Protein AF-A0A444UQD0-F1 (afdb_monomer_lite)

Radius of gyration: 14.03 Å; chains: 1; bounding box: 42×26×32 Å

pLDDT: mean 78.82, std 11.63, range [54.88, 96.0]

Sequence (62 aa):
DTANTLLYLSDSLNSVREEGIKQDLPDNPEGFEPVLSVPGSEGFTLGKHYWEVEVGTWLITT

Secondary structure (DSSP, 8-state):
--S-TTEEE-TTSS-EEE-SS-------TT--TTS-----S---SSS--------PPP----

Structure (mmCIF, N/CA/C/O backbone):
data_AF-A0A444UQD0-F1
#
_entry.id   AF-A0A444UQD0-F1
#
loop_
_atom_site.group_PDB
_atom_site.id
_atom_site.type_symbol
_atom_site.label_atom_id
_atom_site.label_alt_id
_atom_site.label_comp_id
_atom_site.label_asym_id
_atom_site.label_entity_id
_atom_site.label_seq_id
_atom_site.pdbx_PDB_ins_code
_atom_site.Cartn_x
_atom_site.Cartn_y
_atom_site.Cartn_z
_atom_site.occupancy
_atom_site.B_iso_or_equiv
_atom_site.auth_seq_id
_atom_site.auth_comp_id
_atom_site.auth_asym_id
_atom_site.auth_atom_id
_atom_site.pdbx_PDB_model_num
ATOM 1 N N . ASP A 1 1 ? -7.752 6.668 -8.985 1.00 57.66 1 ASP A N 1
ATOM 2 C CA . ASP A 1 1 ? -7.167 7.747 -9.797 1.00 57.66 1 ASP A CA 1
ATOM 3 C C . ASP A 1 1 ? -6.579 8.806 -8.865 1.00 57.66 1 ASP A C 1
ATOM 5 O O . ASP A 1 1 ? -7.009 9.946 -8.840 1.00 57.66 1 ASP A O 1
ATOM 9 N N . THR A 1 2 ? -5.679 8.369 -7.977 1.00 68.62 2 THR A N 1
ATOM 10 C CA . THR A 1 2 ? -5.241 9.146 -6.799 1.00 68.62 2 THR A CA 1
ATOM 11 C C . THR A 1 2 ? -3.799 8.849 -6.377 1.00 68.62 2 THR A C 1
ATOM 13 O O . THR A 1 2 ? -3.326 9.349 -5.362 1.00 68.62 2 THR A O 1
ATOM 16 N N . ALA A 1 3 ? -3.084 8.023 -7.142 1.00 70.94 3 ALA A N 1
ATOM 17 C CA . ALA A 1 3 ? -1.700 7.668 -6.865 1.00 70.94 3 ALA A CA 1
ATOM 18 C C . ALA A 1 3 ? -0.743 8.757 -7.353 1.00 70.94 3 ALA A C 1
ATOM 20 O O . ALA A 1 3 ? -1.014 9.438 -8.343 1.00 70.94 3 ALA A O 1
ATOM 21 N N . ASN A 1 4 ? 0.405 8.878 -6.692 1.00 77.50 4 ASN A N 1
ATOM 22 C CA . ASN A 1 4 ? 1.531 9.607 -7.257 1.00 77.50 4 ASN A CA 1
ATOM 23 C C . ASN A 1 4 ? 1.948 8.979 -8.604 1.00 77.50 4 ASN A C 1
ATOM 25 O O . ASN A 1 4 ? 2.060 7.759 -8.712 1.00 77.50 4 ASN A O 1
ATOM 29 N N . THR A 1 5 ? 2.223 9.802 -9.618 1.00 79.88 5 THR A N 1
ATOM 30 C CA . THR A 1 5 ? 2.558 9.343 -10.978 1.00 79.88 5 THR A CA 1
ATOM 31 C C . THR A 1 5 ? 3.883 8.578 -11.085 1.00 79.88 5 THR A C 1
ATOM 33 O O . THR A 1 5 ? 4.151 7.969 -12.116 1.00 79.88 5 THR A O 1
ATOM 36 N N . LEU A 1 6 ? 4.726 8.594 -10.047 1.00 82.62 6 LEU A N 1
ATOM 37 C CA . LEU A 1 6 ? 5.952 7.787 -9.956 1.00 82.62 6 LEU A CA 1
ATOM 38 C C . LEU A 1 6 ? 5.702 6.367 -9.417 1.00 82.62 6 LEU A C 1
ATOM 40 O O . LEU A 1 6 ? 6.614 5.537 -9.421 1.00 82.62 6 LEU A O 1
ATOM 44 N N . LEU A 1 7 ? 4.487 6.078 -8.944 1.00 83.88 7 LEU A N 1
ATOM 45 C CA . LEU A 1 7 ? 4.101 4.780 -8.401 1.00 83.88 7 LEU A CA 1
ATOM 46 C C . LEU A 1 7 ? 3.243 4.015 -9.401 1.00 83.88 7 LEU A C 1
ATOM 48 O O . LEU A 1 7 ? 2.282 4.538 -9.958 1.00 83.88 7 LEU A O 1
ATOM 52 N N . TYR A 1 8 ? 3.586 2.754 -9.627 1.00 84.56 8 TYR A N 1
ATOM 53 C CA . TYR A 1 8 ? 2.781 1.827 -10.406 1.00 84.56 8 TYR A CA 1
ATOM 54 C C . TYR A 1 8 ? 1.920 0.988 -9.471 1.00 84.56 8 TYR A C 1
ATOM 56 O O . TYR A 1 8 ? 2.417 0.420 -8.495 1.00 84.56 8 TYR A O 1
ATOM 64 N N . LEU A 1 9 ? 0.636 0.898 -9.803 1.00 85.00 9 LEU A N 1
ATOM 65 C CA . LEU A 1 9 ? -0.321 0.004 -9.169 1.00 85.00 9 LEU A CA 1
ATOM 66 C C . LEU A 1 9 ? -0.626 -1.148 -10.120 1.00 85.00 9 LEU A C 1
ATOM 68 O O . LEU A 1 9 ? -0.839 -0.926 -11.310 1.00 85.00 9 LEU A O 1
ATOM 72 N N . SER A 1 10 ? -0.673 -2.371 -9.592 1.00 86.38 10 SER A N 1
ATOM 73 C CA . SER A 1 10 ? -1.162 -3.515 -10.365 1.00 86.38 10 SER A CA 1
ATOM 74 C C . SER A 1 10 ? -2.626 -3.319 -10.772 1.00 86.38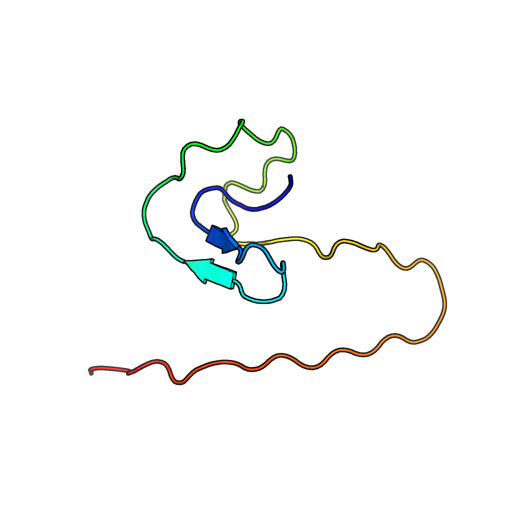 10 SER A C 1
ATOM 76 O O . SER A 1 10 ? -3.382 -2.641 -10.078 1.00 86.38 10 SER A O 1
ATOM 78 N N . ASP A 1 11 ? -3.063 -3.986 -11.842 1.00 85.12 11 ASP A N 1
ATOM 79 C CA . ASP A 1 11 ? -4.470 -3.955 -12.281 1.00 85.12 11 ASP A CA 1
ATOM 80 C C . ASP A 1 11 ? -5.440 -4.427 -11.180 1.00 85.12 11 ASP A C 1
ATOM 82 O O . ASP A 1 11 ? -6.592 -4.004 -11.115 1.00 85.12 11 ASP A O 1
ATOM 86 N N . SER A 1 12 ? -4.962 -5.295 -10.284 1.00 86.88 12 SER A N 1
ATOM 87 C CA . SER A 1 12 ? -5.695 -5.786 -9.115 1.00 86.88 12 SER A CA 1
ATOM 88 C C . SER A 1 12 ? -5.654 -4.849 -7.903 1.00 86.88 12 SER A C 1
ATOM 90 O O . SER A 1 12 ? -6.253 -5.180 -6.881 1.00 86.88 12 SER A O 1
ATOM 92 N N . LEU A 1 13 ? -4.947 -3.715 -7.986 1.00 83.94 13 LEU A N 1
ATOM 93 C CA . LEU A 1 13 ? -4.823 -2.680 -6.946 1.00 83.94 13 LEU A CA 1
ATOM 94 C C . LEU A 1 13 ? -4.353 -3.198 -5.574 1.00 83.94 13 LEU A C 1
ATOM 96 O O . LEU A 1 13 ? -4.664 -2.622 -4.535 1.00 83.94 13 LEU A O 1
ATOM 100 N N . ASN A 1 14 ? -3.595 -4.292 -5.563 1.00 86.50 14 ASN A N 1
ATOM 101 C CA . ASN A 1 14 ? -3.099 -4.953 -4.350 1.00 86.50 14 ASN A CA 1
ATOM 102 C C . ASN A 1 14 ? -1.572 -4.900 -4.214 1.00 86.50 14 ASN A C 1
ATOM 104 O O . ASN A 1 14 ? -1.020 -5.400 -3.239 1.00 86.50 14 ASN A O 1
ATOM 108 N N . SER A 1 15 ? -0.887 -4.320 -5.197 1.00 86.75 15 SER A N 1
ATOM 109 C CA . SER A 1 15 ? 0.561 -4.179 -5.215 1.00 86.75 15 SER A CA 1
ATOM 110 C C . SER A 1 15 ? 0.920 -2.788 -5.709 1.00 86.75 15 SER A C 1
ATOM 112 O O . SER A 1 15 ? 0.305 -2.279 -6.648 1.00 86.75 15 SER A O 1
ATOM 114 N N . VAL A 1 16 ? 1.919 -2.193 -5.062 1.00 88.06 16 VAL A N 1
ATOM 115 C CA . VAL A 1 16 ? 2.482 -0.896 -5.421 1.00 88.06 16 VAL A CA 1
ATOM 116 C C . VAL A 1 16 ? 3.992 -1.029 -5.555 1.00 88.06 16 VAL A C 1
ATOM 118 O O . VAL A 1 16 ? 4.636 -1.703 -4.747 1.00 88.06 16 VAL A O 1
ATOM 121 N N . ARG A 1 17 ? 4.561 -0.385 -6.572 1.00 86.56 17 ARG A N 1
ATOM 122 C CA . ARG A 1 17 ? 6.012 -0.288 -6.763 1.00 86.56 17 ARG A CA 1
ATOM 123 C C . ARG A 1 17 ? 6.396 1.084 -7.295 1.00 86.56 17 ARG A C 1
ATOM 125 O O . ARG A 1 17 ? 5.623 1.713 -8.010 1.00 86.56 17 ARG A O 1
ATOM 132 N N . GLU A 1 18 ? 7.587 1.540 -6.942 1.00 85.81 18 GLU A N 1
ATOM 133 C CA . GLU A 1 18 ? 8.164 2.758 -7.503 1.00 85.81 18 GLU A CA 1
ATOM 134 C C . GLU A 1 18 ? 8.790 2.449 -8.865 1.00 85.81 18 GLU A C 1
ATOM 136 O O . GLU A 1 18 ? 9.567 1.505 -8.991 1.00 85.81 18 GLU A O 1
ATOM 141 N N . GLU A 1 19 ? 8.448 3.238 -9.883 1.00 79.19 19 GLU A N 1
ATOM 142 C CA . GLU A 1 19 ? 9.008 3.097 -11.236 1.00 79.19 19 GLU A CA 1
ATOM 143 C C . GLU A 1 19 ? 10.110 4.127 -11.527 1.00 79.19 19 GLU A C 1
ATOM 145 O O . GLU A 1 19 ? 10.758 4.062 -12.569 1.00 79.19 19 GLU A O 1
ATOM 150 N N . GLY A 1 20 ? 10.328 5.112 -10.646 1.00 73.94 20 GLY A N 1
ATOM 151 C CA . GLY A 1 20 ? 11.334 6.173 -10.811 1.00 73.94 20 GLY A CA 1
ATOM 152 C C . GLY A 1 20 ? 11.115 7.099 -12.022 1.00 73.94 20 GLY A C 1
ATOM 153 O O . GLY A 1 20 ? 11.844 8.075 -12.195 1.00 73.94 20 GLY A O 1
ATOM 154 N N . ILE A 1 21 ? 10.110 6.817 -12.855 1.00 78.50 21 ILE A N 1
ATOM 155 C CA . ILE A 1 21 ? 9.734 7.557 -14.059 1.00 78.50 21 ILE A CA 1
ATOM 156 C C . ILE A 1 21 ? 8.264 7.959 -13.926 1.00 78.50 21 ILE A C 1
ATOM 158 O O . ILE A 1 21 ? 7.429 7.158 -13.505 1.00 78.50 21 ILE A O 1
ATOM 162 N N . LYS A 1 22 ? 7.947 9.208 -14.292 1.00 76.12 22 LYS A N 1
ATOM 163 C CA . LYS A 1 22 ? 6.569 9.713 -14.307 1.00 76.12 22 LYS A CA 1
ATOM 164 C C . LYS A 1 22 ? 5.762 8.932 -15.345 1.00 76.12 22 LYS A C 1
ATOM 166 O O . LYS A 1 22 ? 6.098 8.952 -16.528 1.00 76.12 22 LYS A O 1
ATOM 171 N N . GLN A 1 23 ? 4.721 8.241 -14.899 1.00 75.88 23 GLN A N 1
ATOM 172 C CA . GLN A 1 23 ? 3.780 7.550 -15.774 1.00 75.88 23 GLN A CA 1
ATOM 173 C C . GLN A 1 23 ? 2.837 8.549 -16.446 1.00 75.88 23 GLN A C 1
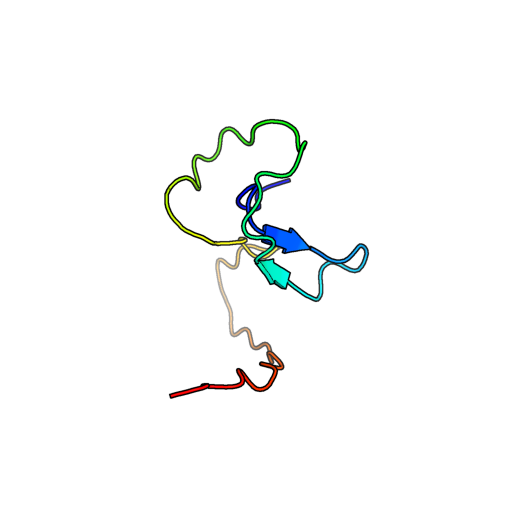ATOM 175 O O . GLN A 1 23 ? 2.495 9.580 -15.865 1.00 75.88 23 GLN A O 1
ATOM 180 N N . ASP A 1 24 ? 2.404 8.217 -17.663 1.00 74.00 24 ASP A N 1
ATOM 181 C CA . ASP A 1 24 ? 1.445 9.001 -18.451 1.00 74.00 24 ASP A CA 1
ATOM 182 C C . ASP A 1 24 ? 0.010 8.732 -17.967 1.00 74.00 24 ASP A C 1
ATOM 184 O O . ASP A 1 24 ? -0.810 8.104 -18.638 1.00 74.00 24 ASP A O 1
ATOM 188 N N . LEU A 1 25 ? -0.246 9.121 -16.719 1.00 71.38 25 LEU A N 1
ATOM 189 C CA . LEU A 1 25 ? -1.557 9.087 -16.082 1.00 71.38 25 LEU A CA 1
ATOM 190 C C . LEU A 1 25 ? -2.157 10.499 -16.116 1.00 71.38 25 LEU A C 1
ATOM 192 O O . LEU A 1 25 ? -1.402 11.473 -16.045 1.00 71.38 25 LEU A O 1
ATOM 196 N N . PRO A 1 26 ? -3.494 10.639 -16.217 1.00 67.69 26 PRO A N 1
ATOM 197 C CA . PRO A 1 26 ? -4.133 11.947 -16.128 1.00 67.69 26 PRO A CA 1
ATOM 198 C C . PRO A 1 26 ? -3.679 12.651 -14.843 1.00 67.69 26 PRO A C 1
ATOM 200 O O . PRO A 1 26 ? -3.695 12.046 -13.772 1.00 67.69 26 PRO A O 1
ATOM 203 N N . ASP A 1 27 ? -3.236 13.910 -14.961 1.00 63.78 27 ASP A N 1
ATOM 204 C CA . ASP A 1 27 ? -2.749 14.685 -13.815 1.00 63.78 27 ASP A CA 1
ATOM 205 C C . ASP A 1 27 ? -3.828 14.682 -12.723 1.00 63.78 27 ASP A C 1
ATOM 207 O O . ASP A 1 27 ? -4.936 15.195 -12.906 1.00 63.78 27 ASP A O 1
ATOM 211 N N . ASN A 1 28 ? -3.503 14.071 -11.584 1.00 61.00 28 ASN A N 1
ATOM 212 C CA . ASN A 1 28 ? -4.403 14.011 -10.449 1.00 61.00 28 ASN A CA 1
ATOM 213 C C . ASN A 1 28 ? -4.396 15.373 -9.723 1.00 61.00 28 ASN A C 1
ATOM 215 O O . ASN A 1 28 ? -3.352 15.771 -9.196 1.00 61.00 28 ASN A O 1
ATOM 219 N N . PRO A 1 29 ? -5.536 16.082 -9.626 1.00 58.66 29 PRO A N 1
ATOM 220 C CA . PRO A 1 29 ? 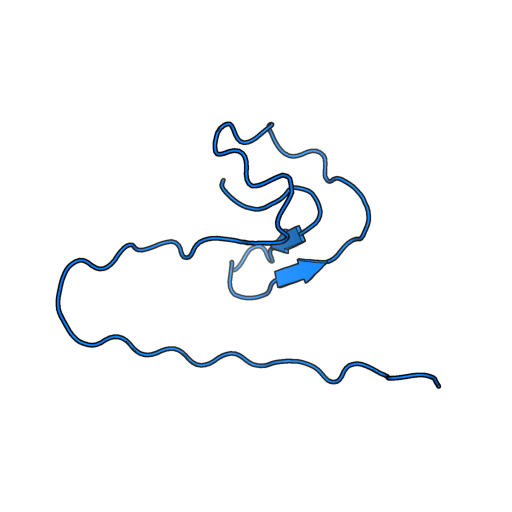-5.611 17.376 -8.949 1.00 58.66 29 PRO A CA 1
ATOM 221 C C . PRO A 1 29 ? -5.346 17.310 -7.434 1.00 58.66 29 PRO A C 1
ATOM 223 O O . PRO A 1 29 ? -5.133 18.356 -6.824 1.00 58.66 29 PRO A O 1
ATOM 226 N N . GLU A 1 30 ? -5.330 16.123 -6.809 1.00 59.66 30 GLU A N 1
ATOM 227 C CA . GLU A 1 30 ? -5.127 15.973 -5.356 1.00 59.66 30 GLU A CA 1
ATOM 228 C C . GLU A 1 30 ? -3.667 16.106 -4.874 1.00 59.66 30 GLU A C 1
ATOM 230 O O . GLU A 1 30 ? -3.398 15.946 -3.685 1.00 59.66 30 GLU A O 1
ATOM 235 N N . GLY A 1 31 ? -2.720 16.482 -5.741 1.00 54.88 31 GLY A N 1
ATOM 236 C CA . GLY A 1 31 ? -1.482 17.134 -5.288 1.00 54.88 31 GLY A CA 1
ATOM 237 C C . GLY A 1 31 ? -0.569 16.284 -4.396 1.00 54.88 31 GLY A C 1
ATOM 238 O O . GLY A 1 31 ? 0.138 16.822 -3.546 1.00 54.88 31 GLY A O 1
ATOM 239 N N . PHE A 1 32 ? -0.530 14.965 -4.604 1.00 58.66 32 PHE A N 1
ATOM 240 C CA . PHE A 1 32 ? 0.421 14.073 -3.924 1.00 58.66 32 PHE A CA 1
ATOM 241 C C . PHE A 1 32 ? 1.878 14.262 -4.388 1.00 58.66 32 PHE A C 1
ATOM 243 O O . PHE A 1 32 ? 2.762 13.512 -3.994 1.00 58.66 32 PHE A O 1
ATOM 250 N N . GLU A 1 33 ? 2.175 15.278 -5.191 1.00 63.09 33 GLU A N 1
ATOM 251 C CA . GLU A 1 33 ? 3.541 15.700 -5.492 1.00 63.09 33 GLU A CA 1
ATOM 252 C C . GLU A 1 33 ? 3.963 16.732 -4.432 1.00 63.09 33 GLU A C 1
ATOM 254 O O . GLU A 1 33 ? 3.683 17.922 -4.578 1.00 63.09 33 GLU A O 1
ATOM 259 N N . PRO A 1 34 ? 4.542 16.273 -3.302 1.00 69.06 34 PRO A N 1
ATOM 260 C CA . PRO A 1 34 ? 5.874 15.658 -3.356 1.00 69.06 34 PRO A CA 1
ATOM 261 C C . PRO A 1 34 ? 6.037 14.304 -2.629 1.00 69.06 34 PRO A C 1
ATOM 263 O O . PRO A 1 34 ? 7.169 13.873 -2.413 1.00 69.06 34 PRO A O 1
ATOM 266 N N . VAL A 1 35 ? 4.959 13.634 -2.209 1.00 74.69 35 VAL A N 1
ATOM 267 C CA . VAL A 1 35 ? 5.026 12.394 -1.412 1.00 74.69 35 VAL A CA 1
ATOM 268 C C . VAL A 1 35 ? 4.697 11.174 -2.276 1.00 74.69 35 VAL A C 1
ATOM 270 O O . VAL A 1 35 ? 3.640 11.101 -2.896 1.00 74.69 35 VAL A O 1
ATOM 273 N N . LEU A 1 36 ? 5.580 10.171 -2.278 1.00 79.69 36 LEU A N 1
ATOM 274 C CA . LEU A 1 36 ? 5.301 8.863 -2.875 1.00 79.69 36 LEU A CA 1
ATOM 275 C C . LEU A 1 36 ? 4.241 8.131 -2.040 1.00 79.69 36 LEU A C 1
ATOM 277 O O . LEU A 1 36 ? 4.565 7.360 -1.136 1.00 79.69 36 LEU A O 1
ATOM 281 N N . SER A 1 37 ? 2.966 8.391 -2.317 1.00 81.50 37 SER A N 1
ATOM 282 C CA . SER A 1 37 ? 1.853 7.734 -1.639 1.00 81.50 37 SER A CA 1
ATOM 283 C C . SER A 1 37 ? 0.710 7.373 -2.582 1.00 81.50 37 SER A C 1
ATOM 285 O O . SER A 1 37 ? 0.522 7.949 -3.656 1.00 81.50 37 SER A O 1
ATOM 287 N N . VAL A 1 38 ? -0.056 6.376 -2.142 1.00 81.25 38 VAL A N 1
ATOM 288 C CA . VAL A 1 38 ? -1.331 5.976 -2.730 1.00 81.25 38 VAL A CA 1
ATOM 289 C C . VAL A 1 38 ? -2.333 5.860 -1.584 1.00 81.25 38 VAL A C 1
ATOM 291 O O . VAL A 1 38 ? -2.102 5.063 -0.670 1.00 81.25 38 VAL A O 1
ATOM 294 N N . PRO A 1 39 ? -3.422 6.644 -1.576 1.00 81.81 39 PRO A N 1
ATOM 295 C CA . PRO A 1 39 ? -4.472 6.466 -0.586 1.00 81.81 39 PRO A CA 1
ATOM 296 C C . PRO A 1 39 ? -5.234 5.159 -0.838 1.00 81.81 39 PRO A C 1
ATOM 298 O O . PRO A 1 39 ? -5.437 4.744 -1.980 1.00 81.81 39 PRO A O 1
ATOM 301 N N . GLY A 1 40 ? -5.684 4.522 0.244 1.00 83.12 40 GLY A N 1
ATOM 302 C CA . GLY A 1 40 ? -6.607 3.393 0.154 1.00 83.12 40 GLY A CA 1
ATOM 303 C C . GLY A 1 40 ? -7.936 3.805 -0.483 1.00 83.12 40 GLY A C 1
ATOM 304 O O . GLY A 1 40 ? -8.320 4.974 -0.457 1.00 83.12 40 GLY A O 1
ATOM 305 N N . SER A 1 41 ? -8.656 2.838 -1.050 1.00 83.19 41 SER A N 1
ATOM 306 C CA . SER A 1 41 ? -9.930 3.089 -1.736 1.00 83.19 41 SER A CA 1
ATOM 307 C C . SER A 1 41 ? -11.074 3.485 -0.800 1.00 83.19 41 SER A C 1
ATOM 309 O O . SER A 1 41 ? -12.055 4.066 -1.254 1.00 83.19 41 SER A O 1
ATOM 311 N N . GLU A 1 42 ? -10.979 3.145 0.487 1.00 87.81 42 GLU A N 1
ATOM 312 C CA . GLU A 1 42 ? -12.036 3.372 1.469 1.00 87.81 42 GLU A CA 1
ATOM 313 C C . GLU A 1 42 ? -11.547 4.269 2.610 1.00 87.81 42 GLU A C 1
ATOM 315 O O . GLU A 1 42 ? -10.484 4.050 3.194 1.00 87.81 42 GLU A O 1
ATOM 320 N N . GLY A 1 43 ? -12.344 5.290 2.928 1.00 89.12 43 GLY A N 1
ATOM 321 C CA . GLY A 1 43 ? -12.157 6.132 4.103 1.00 89.12 43 GLY A CA 1
ATOM 322 C C . GLY A 1 43 ? -13.031 5.642 5.253 1.00 89.12 43 GLY A C 1
ATOM 323 O O . GLY A 1 43 ? -14.236 5.462 5.093 1.00 89.12 43 GLY A O 1
ATOM 324 N N . PHE A 1 44 ? -12.442 5.472 6.432 1.00 92.50 44 PHE A N 1
ATOM 325 C CA . PHE A 1 44 ? -13.158 4.997 7.614 1.00 92.50 44 PHE A CA 1
ATOM 326 C C . PHE A 1 44 ? -13.479 6.148 8.569 1.00 92.50 44 PHE A C 1
ATOM 328 O O . PHE A 1 44 ? -12.603 6.940 8.909 1.00 92.50 44 PHE A O 1
ATOM 335 N N . THR A 1 45 ? -14.722 6.220 9.053 1.00 94.75 45 THR A N 1
ATOM 336 C CA . THR A 1 45 ? -15.152 7.231 10.040 1.00 94.75 45 THR A CA 1
ATOM 337 C C . THR A 1 45 ? -15.369 6.660 11.443 1.00 94.75 45 THR A C 1
ATOM 339 O O . THR A 1 45 ? -15.334 7.410 12.416 1.00 94.75 45 THR A O 1
ATOM 342 N N . LEU A 1 46 ? -15.577 5.342 11.568 1.00 94.44 46 LEU A N 1
ATOM 343 C CA . LEU A 1 46 ? -15.845 4.620 12.820 1.00 94.44 46 LEU A CA 1
ATOM 344 C C . LEU A 1 46 ? -15.354 3.157 12.726 1.00 94.44 46 LEU A C 1
ATOM 346 O O . LEU A 1 46 ? -15.156 2.633 11.631 1.00 94.44 46 LEU A O 1
ATOM 350 N N . GLY A 1 47 ? -15.212 2.475 13.871 1.00 96.00 47 GLY A N 1
ATOM 351 C CA . GLY A 1 47 ? -14.945 1.027 13.950 1.00 96.00 47 GLY A CA 1
ATOM 352 C C . GLY A 1 47 ? -13.478 0.631 14.176 1.00 96.00 47 GLY A C 1
ATOM 353 O O . GLY A 1 47 ? -12.660 1.446 14.597 1.00 96.00 47 GLY A O 1
ATOM 354 N N . LYS A 1 48 ? -13.166 -0.654 13.948 1.00 95.69 48 LYS A N 1
ATOM 355 C CA . LYS A 1 48 ? -11.808 -1.224 14.000 1.00 95.69 48 LYS A CA 1
ATOM 356 C C . LYS A 1 48 ? -11.506 -1.883 12.659 1.00 95.69 48 LYS A C 1
ATOM 358 O O . LYS A 1 48 ? -12.288 -2.719 12.221 1.00 95.69 48 LYS A O 1
ATOM 363 N N . HIS A 1 49 ? -10.366 -1.536 12.074 1.00 94.19 49 HIS A N 1
ATOM 364 C CA . HIS A 1 49 ? -9.950 -1.974 10.741 1.00 94.19 49 HIS A CA 1
ATOM 365 C C . HIS A 1 49 ? -8.547 -2.573 10.814 1.00 94.19 49 HIS A C 1
ATOM 367 O O . HIS A 1 49 ? -7.738 -2.144 11.638 1.00 94.19 49 HIS A O 1
ATOM 373 N N . TYR A 1 50 ? -8.279 -3.581 9.987 1.00 93.00 50 TYR A N 1
ATOM 374 C CA . TYR A 1 50 ? -7.011 -4.306 9.956 1.00 93.00 50 TYR A CA 1
ATOM 375 C C . TYR A 1 50 ? -6.673 -4.700 8.522 1.00 93.00 50 TYR A C 1
ATOM 377 O O . TYR A 1 50 ? -7.556 -5.112 7.771 1.00 93.00 50 TYR A O 1
ATOM 385 N N . TRP A 1 51 ? -5.398 -4.589 8.166 1.00 91.06 51 TRP A N 1
ATOM 386 C CA . TRP A 1 51 ? -4.858 -5.052 6.896 1.00 91.06 51 TRP A CA 1
ATOM 387 C C . TRP A 1 51 ? -3.439 -5.580 7.106 1.00 91.06 51 TRP A C 1
ATOM 389 O O . TRP A 1 51 ? -2.725 -5.150 8.014 1.00 91.06 51 TRP A O 1
ATOM 399 N N . GLU A 1 52 ? -3.041 -6.505 6.243 1.00 94.12 52 GLU A N 1
ATOM 400 C CA . GLU A 1 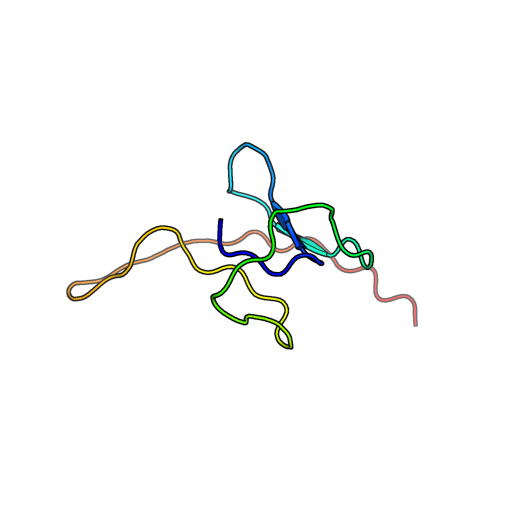52 ? -1.687 -7.048 6.171 1.00 94.12 52 GLU A CA 1
ATOM 401 C C . GLU A 1 52 ? -1.030 -6.556 4.883 1.00 94.12 52 GLU A C 1
ATOM 403 O O . GLU A 1 52 ? -1.694 -6.396 3.858 1.00 94.12 52 GLU A O 1
ATOM 408 N N . VAL A 1 53 ? 0.275 -6.295 4.938 1.00 91.25 53 VAL A N 1
ATOM 409 C CA . VAL A 1 53 ? 1.061 -5.872 3.776 1.00 91.25 53 VAL A CA 1
ATOM 410 C C . VAL A 1 53 ? 2.290 -6.756 3.691 1.00 91.25 53 VAL A C 1
ATOM 412 O O . VAL A 1 53 ? 3.082 -6.816 4.632 1.00 91.25 53 VAL A O 1
ATOM 415 N N . GLU A 1 54 ? 2.460 -7.418 2.554 1.00 92.62 54 GLU A N 1
ATOM 416 C CA . GLU A 1 54 ? 3.711 -8.089 2.235 1.00 92.62 54 GLU A CA 1
ATOM 417 C C . GLU A 1 54 ? 4.713 -7.055 1.716 1.00 92.62 54 GLU A C 1
ATOM 419 O O . GLU A 1 54 ? 4.466 -6.372 0.722 1.00 92.62 54 GLU A O 1
ATOM 424 N N . VAL A 1 55 ? 5.851 -6.931 2.399 1.00 87.19 55 VAL A N 1
ATOM 425 C CA . VAL A 1 55 ? 6.959 -6.081 1.957 1.00 87.19 55 VAL A CA 1
ATOM 426 C C . VAL A 1 55 ? 8.074 -6.994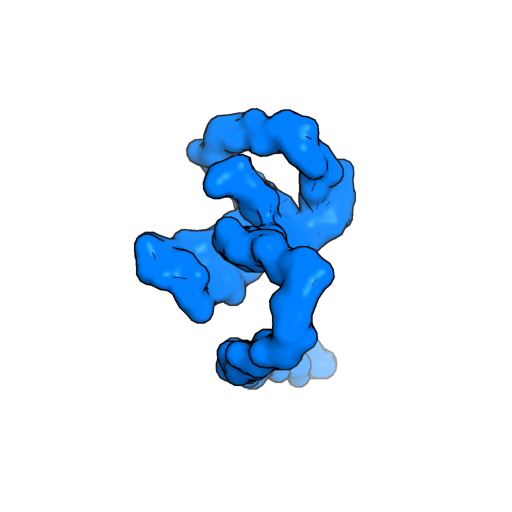 1.469 1.00 87.19 55 VAL A C 1
ATOM 428 O O . VAL A 1 55 ? 8.634 -7.773 2.241 1.00 87.19 55 VAL A O 1
ATOM 431 N N . 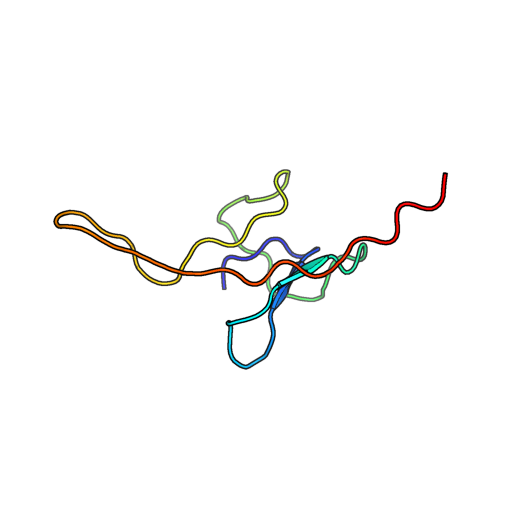GLY A 1 56 ? 8.381 -6.909 0.173 1.00 82.38 56 GLY A N 1
ATOM 432 C CA . GLY A 1 56 ? 9.476 -7.662 -0.432 1.00 82.38 56 GLY A CA 1
ATOM 433 C C . GLY A 1 56 ? 10.838 -7.308 0.175 1.00 82.38 56 GLY A C 1
ATOM 434 O O . GLY A 1 56 ? 11.020 -6.270 0.815 1.00 82.38 56 GLY A O 1
ATOM 435 N N . THR A 1 57 ? 11.829 -8.177 -0.030 1.00 79.38 57 THR A N 1
ATOM 436 C CA . THR A 1 57 ? 13.192 -7.924 0.449 1.00 79.38 57 THR A CA 1
ATOM 437 C C . THR A 1 57 ? 13.875 -6.878 -0.428 1.00 79.38 57 THR A C 1
ATOM 439 O O . THR A 1 57 ? 14.122 -7.115 -1.609 1.00 79.38 57 THR A O 1
ATOM 442 N N . TRP A 1 58 ? 14.234 -5.736 0.155 1.00 71.19 58 TRP A N 1
ATOM 443 C CA . TRP A 1 58 ? 15.137 -4.789 -0.489 1.00 71.19 58 TRP A CA 1
ATOM 444 C C . TRP A 1 58 ? 16.563 -5.342 -0.414 1.00 71.19 58 TRP A C 1
ATOM 446 O O . TRP A 1 58 ? 17.099 -5.542 0.678 1.00 71.19 58 TRP A O 1
ATOM 456 N N . LEU A 1 59 ? 17.184 -5.613 -1.566 1.00 69.25 59 LEU A N 1
ATOM 457 C CA . LEU A 1 59 ? 18.616 -5.898 -1.620 1.00 69.25 59 LEU A CA 1
ATOM 458 C C . LEU A 1 59 ? 19.364 -4.612 -1.258 1.00 69.25 59 LEU A C 1
ATOM 460 O O . LEU A 1 59 ? 19.531 -3.725 -2.089 1.00 69.25 59 LEU A O 1
ATOM 464 N N . ILE A 1 60 ? 19.805 -4.504 -0.007 1.00 60.72 60 ILE A N 1
ATOM 465 C CA . ILE A 1 60 ? 20.741 -3.459 0.406 1.00 60.72 60 ILE A CA 1
ATOM 466 C C . ILE A 1 60 ? 22.123 -3.874 -0.109 1.00 60.72 60 ILE A C 1
ATOM 468 O O . ILE A 1 60 ? 22.824 -4.657 0.529 1.00 60.72 60 ILE A O 1
ATOM 472 N N . THR A 1 61 ? 22.502 -3.415 -1.301 1.00 55.91 61 THR A N 1
ATOM 473 C CA . THR A 1 61 ? 23.898 -3.484 -1.751 1.00 55.91 61 THR A CA 1
ATOM 474 C C . THR A 1 61 ? 24.656 -2.339 -1.085 1.00 55.91 61 THR A C 1
ATOM 476 O O . THR A 1 61 ? 24.435 -1.180 -1.433 1.00 55.91 61 THR A O 1
ATOM 479 N N . THR A 1 62 ? 25.472 -2.669 -0.082 1.00 56.69 62 THR A N 1
ATOM 480 C CA . THR A 1 62 ? 26.391 -1.749 0.615 1.00 56.69 62 THR A CA 1
ATOM 481 C C . THR A 1 62 ? 27.580 -1.364 -0.245 1.00 56.69 62 THR A C 1
ATOM 483 O O . THR A 1 62 ? 28.105 -2.283 -0.916 1.00 56.69 62 THR A O 1
#

Organism: Acipenser ruthenus (NCBI:txid7906)

Foldseek 3Di:
DAFQQQWDADPVRQDIDGNVDRHPDPDDPPCCVVPRDDDDPDDDDDDDDDDDHDDDDDPPPD

InterPro domains:
  IPR001870 B30.2/SPRY domain [PS50188] (1-62)
  IPR003879 Butyrophylin-like, SPRY domain [PR01407] (9-26)
  IPR003879 Butyrophylin-like, SPRY domain [PR01407] (31-55)
  IPR006574 SPRY-associated [PF13765] (1-44)
  IPR006574 SPRY-associated [SM00589] (1-45)
  IPR013320 Concanavalin A-like lectin/glucanase domain superfamily [SSF49899] (1-58)
  IPR043136 B30.2/SPRY domain superfamily [G3DSA:2.60.120.920] (1-60)